Protein AF-K1SWC7-F1 (afdb_monomer_lite)

Structure (mmCIF, N/CA/C/O backbone):
data_AF-K1SWC7-F1
#
_entry.id   AF-K1SWC7-F1
#
loop_
_atom_site.group_PDB
_atom_site.id
_atom_site.type_symbol
_atom_site.label_atom_id
_atom_site.label_alt_id
_atom_site.label_comp_id
_atom_site.label_asym_id
_atom_site.label_entity_id
_atom_site.label_seq_id
_atom_site.pdbx_PDB_ins_code
_atom_site.Cartn_x
_atom_site.Cartn_y
_atom_site.Cartn_z
_atom_site.occupancy
_atom_site.B_iso_or_equiv
_atom_site.auth_seq_id
_atom_site.auth_comp_id
_atom_site.auth_asym_id
_atom_site.auth_atom_id
_atom_site.pdbx_PDB_model_num
ATOM 1 N N . ASN A 1 1 ? 59.395 39.595 28.572 1.00 37.97 1 ASN A N 1
ATOM 2 C CA . ASN A 1 1 ? 58.838 40.966 28.610 1.00 37.97 1 ASN A CA 1
ATOM 3 C C . ASN A 1 1 ? 57.711 41.054 27.597 1.00 37.97 1 ASN A C 1
ATOM 5 O O . ASN A 1 1 ? 58.016 40.994 26.422 1.00 37.97 1 ASN A O 1
ATOM 9 N N . GLY A 1 2 ? 56.424 41.088 27.927 1.00 32.31 2 GLY A N 1
ATOM 10 C CA . GLY A 1 2 ? 55.754 41.341 29.204 1.00 32.31 2 GLY A CA 1
ATOM 11 C C . GLY A 1 2 ? 54.669 42.411 29.003 1.00 32.31 2 GLY A C 1
ATOM 12 O O . GLY A 1 2 ? 54.998 43.477 28.500 1.00 32.31 2 GLY A O 1
ATOM 13 N N . SER A 1 3 ? 53.446 42.112 29.468 1.00 37.03 3 SER A N 1
ATOM 14 C CA . SER A 1 3 ? 52.296 43.017 29.707 1.00 37.03 3 SER A CA 1
ATOM 15 C C . SER A 1 3 ? 51.486 43.511 28.489 1.00 37.03 3 SER A C 1
ATOM 17 O O . SER A 1 3 ? 52.056 43.850 27.467 1.00 37.03 3 SER A O 1
ATOM 19 N N . GLN A 1 4 ? 50.148 43.623 28.520 1.00 38.84 4 GLN A N 1
ATOM 20 C CA . GLN A 1 4 ? 49.167 43.437 29.601 1.00 38.84 4 GLN A CA 1
ATOM 21 C C . GLN A 1 4 ? 47.725 43.374 29.049 1.00 38.84 4 GLN A C 1
ATOM 23 O O . GLN A 1 4 ? 47.398 44.011 28.053 1.00 38.84 4 GLN A O 1
ATOM 28 N N . ASN A 1 5 ? 46.878 42.649 29.785 1.00 36.50 5 ASN A N 1
ATOM 29 C CA . ASN A 1 5 ? 45.410 42.625 29.772 1.00 36.50 5 ASN A CA 1
ATOM 30 C C . ASN A 1 5 ? 44.734 44.008 29.786 1.00 36.50 5 ASN A C 1
ATOM 32 O O . ASN A 1 5 ? 45.114 44.851 30.597 1.00 36.50 5 ASN A O 1
ATOM 36 N N . GLN A 1 6 ? 43.578 44.113 29.115 1.00 39.03 6 GLN A N 1
ATOM 37 C CA . GLN A 1 6 ? 42.395 44.807 29.647 1.00 39.03 6 GLN A CA 1
ATOM 38 C C . GLN A 1 6 ? 41.107 44.037 29.300 1.00 39.03 6 GLN A C 1
ATOM 40 O O . GLN A 1 6 ? 40.844 43.720 28.145 1.00 39.03 6 GLN A O 1
ATOM 45 N N . LYS A 1 7 ? 40.304 43.766 30.334 1.00 40.50 7 LYS A N 1
ATOM 46 C CA . LYS A 1 7 ? 38.875 43.417 30.279 1.00 40.50 7 LYS A CA 1
ATOM 47 C C . LYS A 1 7 ? 38.086 44.678 30.666 1.00 40.50 7 LYS A C 1
ATOM 49 O O . LYS A 1 7 ? 38.579 45.442 31.497 1.00 40.50 7 LYS A O 1
ATOM 54 N N . PRO A 1 8 ? 36.856 44.863 30.162 1.00 42.22 8 PRO A N 1
ATOM 55 C CA . PRO A 1 8 ? 35.736 45.052 31.094 1.00 42.22 8 PRO A CA 1
ATOM 56 C C . PRO A 1 8 ? 34.582 44.057 30.877 1.00 42.22 8 PRO A C 1
ATOM 58 O O . PRO A 1 8 ? 34.558 43.263 29.945 1.00 42.22 8 PRO A O 1
ATOM 61 N N . GLN A 1 9 ? 33.685 44.043 31.855 1.00 35.44 9 GLN A N 1
ATOM 62 C CA . GLN A 1 9 ? 32.743 42.995 32.236 1.00 35.44 9 GLN A CA 1
ATOM 63 C C . GLN A 1 9 ? 31.283 43.447 32.023 1.00 35.44 9 GLN A C 1
ATOM 65 O O . GLN A 1 9 ? 31.027 44.646 32.045 1.00 35.44 9 GLN A O 1
ATOM 70 N N . SER A 1 10 ? 30.365 42.466 32.004 1.00 32.47 10 SER A N 1
ATOM 71 C CA . SER A 1 10 ? 28.960 42.513 32.481 1.00 32.47 10 SER A CA 1
ATOM 72 C C . SER A 1 10 ? 27.815 42.865 31.507 1.00 32.47 10 SER A C 1
ATOM 74 O O . SER A 1 10 ? 27.790 43.947 30.935 1.00 32.47 10 SER A O 1
ATOM 76 N N . GLY A 1 11 ? 26.791 41.989 31.513 1.00 29.02 11 GLY A N 1
ATOM 77 C CA . GLY A 1 11 ? 25.386 42.218 31.110 1.00 29.02 11 GLY A CA 1
ATOM 78 C C . GLY A 1 11 ? 25.085 41.827 29.658 1.00 29.02 11 GLY A C 1
ATOM 79 O O . GLY A 1 11 ? 25.801 42.257 28.770 1.00 29.02 11 GLY A O 1
ATOM 80 N N . THR A 1 12 ? 24.081 41.017 29.307 1.00 33.75 12 THR A N 1
ATOM 81 C CA . THR A 1 12 ? 22.760 40.834 29.929 1.00 33.75 12 THR A CA 1
ATOM 82 C C . THR A 1 12 ? 22.161 39.507 29.438 1.00 33.75 12 THR A C 1
ATOM 84 O O . THR A 1 12 ? 22.138 39.263 28.233 1.00 33.75 12 THR A O 1
ATOM 87 N N . ASP A 1 13 ? 21.663 38.672 30.355 1.00 36.97 13 ASP A N 1
ATOM 88 C CA . ASP A 1 13 ? 20.679 37.632 30.039 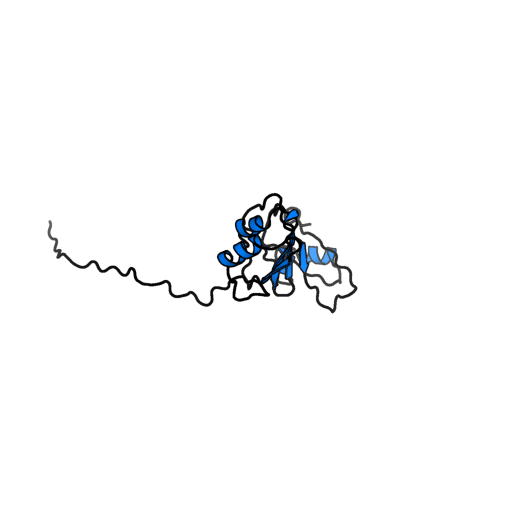1.00 36.97 13 ASP A CA 1
ATOM 89 C C . ASP A 1 13 ? 19.452 38.293 29.410 1.00 36.97 13 ASP A C 1
ATOM 91 O O . ASP A 1 13 ? 18.853 39.184 30.013 1.00 36.97 13 ASP A O 1
ATOM 95 N N . ASN A 1 14 ? 19.028 37.842 28.233 1.00 36.88 14 ASN A N 1
ATOM 96 C CA . ASN A 1 14 ? 17.630 37.998 27.862 1.00 36.88 14 ASN A CA 1
ATOM 97 C C . ASN A 1 14 ? 17.186 36.791 27.042 1.00 36.88 14 ASN A C 1
ATOM 99 O O . ASN A 1 14 ? 17.531 36.638 25.869 1.00 36.88 14 ASN A O 1
ATOM 103 N N . GLY A 1 15 ? 16.460 35.903 27.719 1.00 37.91 15 GLY A N 1
ATOM 104 C CA . GLY A 1 15 ? 15.852 34.731 27.124 1.00 37.91 15 GLY A CA 1
ATOM 105 C C . GLY A 1 15 ? 14.925 35.129 25.984 1.00 37.91 15 GLY A C 1
ATOM 106 O O . GLY A 1 15 ? 14.026 35.948 26.150 1.00 37.91 15 GLY A O 1
ATOM 107 N N . ASN A 1 16 ? 15.118 34.496 24.833 1.00 35.69 16 ASN A N 1
ATOM 108 C CA . ASN A 1 16 ? 14.119 34.480 23.778 1.00 35.69 16 ASN A CA 1
ATOM 109 C C . ASN A 1 16 ? 13.536 33.066 23.673 1.00 35.69 16 ASN A C 1
ATOM 111 O O . ASN A 1 16 ? 13.722 32.363 22.687 1.00 35.69 16 ASN A O 1
ATOM 115 N N . GLN A 1 17 ? 12.855 32.637 24.741 1.00 42.69 17 GLN A N 1
ATOM 116 C CA . GLN A 1 17 ? 12.056 31.405 24.789 1.00 42.69 17 GLN A CA 1
ATOM 117 C C . GLN A 1 17 ? 10.640 31.599 24.213 1.00 42.69 17 GLN A C 1
ATOM 119 O O . GLN A 1 17 ? 9.712 30.929 24.640 1.00 42.69 17 GLN A O 1
ATOM 124 N N . ASN A 1 18 ? 10.440 32.501 23.246 1.00 39.97 18 ASN A N 1
ATOM 125 C CA . ASN A 1 18 ? 9.112 32.756 22.670 1.00 39.97 18 ASN A CA 1
ATOM 126 C C . ASN A 1 18 ? 9.112 32.886 21.140 1.00 39.97 18 ASN A C 1
ATOM 128 O O . ASN A 1 18 ? 8.273 33.582 20.570 1.00 39.97 18 ASN A O 1
ATOM 132 N N . GLN A 1 19 ? 9.985 32.158 20.443 1.00 34.66 19 GLN A N 1
ATOM 133 C CA . GLN A 1 19 ? 9.659 31.779 19.071 1.00 34.66 19 GLN A CA 1
ATOM 134 C C . GLN A 1 19 ? 8.811 30.511 19.131 1.00 34.66 19 GLN A C 1
ATOM 136 O O . GLN A 1 19 ? 9.325 29.396 19.160 1.00 34.66 19 GLN A O 1
ATOM 141 N N . LYS A 1 20 ? 7.482 30.699 19.170 1.00 37.16 20 LYS A N 1
ATOM 142 C CA . LYS A 1 20 ? 6.548 29.679 18.680 1.00 37.16 20 LYS A CA 1
ATOM 143 C C . LYS A 1 20 ? 7.120 29.201 17.340 1.00 37.16 20 LYS A C 1
ATOM 145 O O . LYS A 1 20 ? 7.402 30.080 16.518 1.00 37.16 20 LYS A O 1
ATOM 150 N N . PRO A 1 21 ? 7.314 27.889 17.117 1.00 40.66 21 PRO A N 1
ATOM 151 C CA . PRO A 1 21 ? 7.730 27.401 15.813 1.00 40.66 21 PRO A CA 1
ATOM 152 C C . PRO A 1 21 ? 6.833 28.061 14.770 1.00 40.66 21 PRO A C 1
ATOM 154 O O . PRO A 1 21 ? 5.601 28.018 14.884 1.00 40.66 21 PRO A O 1
ATOM 157 N N . GLN A 1 22 ? 7.443 28.783 13.830 1.00 35.56 22 GLN A N 1
ATOM 158 C CA . GLN A 1 22 ? 6.718 29.227 12.651 1.00 35.56 22 GLN A CA 1
ATOM 159 C C . GLN A 1 22 ? 6.073 27.971 12.055 1.00 35.56 22 GLN A C 1
ATOM 161 O O . GLN A 1 22 ? 6.754 26.950 11.980 1.00 35.56 22 GLN A O 1
ATOM 166 N N . PRO A 1 23 ? 4.768 27.983 11.730 1.00 39.75 23 PRO A N 1
ATOM 167 C CA . PRO A 1 23 ? 4.165 26.829 11.091 1.00 39.75 23 PRO A CA 1
ATOM 168 C C . PRO A 1 23 ? 4.908 26.620 9.777 1.00 39.75 23 PRO A C 1
ATOM 170 O O . PRO A 1 23 ? 4.841 27.476 8.892 1.00 39.75 23 PRO A O 1
ATOM 173 N N . ASP A 1 24 ? 5.654 25.522 9.698 1.00 41.62 24 ASP A N 1
ATOM 174 C CA . ASP A 1 24 ? 6.266 25.085 8.456 1.00 41.62 24 ASP A CA 1
ATOM 175 C C . ASP A 1 24 ? 5.176 25.019 7.387 1.00 41.62 24 ASP A C 1
ATOM 177 O O . ASP A 1 24 ? 4.061 24.535 7.622 1.00 41.62 24 ASP A O 1
ATOM 181 N N . SER A 1 25 ? 5.501 25.590 6.231 1.00 43.38 25 SER A N 1
ATOM 182 C CA . SER A 1 25 ? 4.704 25.626 5.013 1.00 43.38 25 SER A CA 1
ATOM 183 C C . SER A 1 25 ? 3.938 24.314 4.816 1.00 43.38 25 SER A C 1
ATOM 185 O O . SER A 1 25 ? 4.549 23.286 4.556 1.00 43.38 25 SER A O 1
ATOM 187 N N . THR A 1 26 ? 2.610 24.360 4.983 1.00 52.72 26 THR A N 1
ATOM 188 C CA . THR A 1 26 ? 1.654 23.269 4.705 1.00 52.72 26 THR A CA 1
ATOM 189 C C . THR A 1 26 ? 2.189 21.874 5.043 1.00 52.72 26 THR A C 1
ATOM 191 O O . THR A 1 26 ? 2.528 21.113 4.142 1.00 52.72 26 THR A O 1
ATOM 194 N N . SER A 1 27 ? 2.277 21.536 6.335 1.00 59.28 27 SER A N 1
ATOM 195 C CA . SER A 1 27 ? 2.522 20.154 6.774 1.00 59.28 27 SER A CA 1
ATOM 196 C C . SER A 1 27 ? 1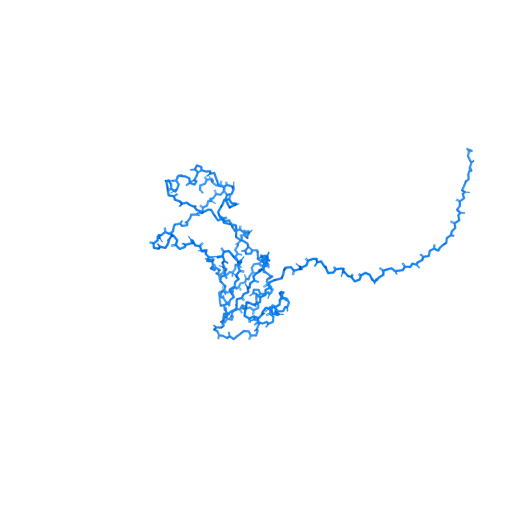.546 19.219 6.056 1.00 59.28 27 SER A C 1
ATOM 198 O O . SER A 1 27 ? 0.341 19.249 6.301 1.00 59.28 27 SER A O 1
ATOM 200 N N . ILE A 1 28 ? 2.080 18.446 5.115 1.00 81.19 28 ILE A N 1
ATOM 201 C CA . ILE A 1 28 ? 1.330 17.501 4.306 1.00 81.19 28 ILE A CA 1
ATOM 202 C C . ILE A 1 28 ? 1.021 16.307 5.205 1.00 81.19 28 ILE A C 1
ATOM 204 O O . ILE A 1 28 ? 1.912 15.528 5.535 1.00 81.19 28 ILE A O 1
ATOM 208 N N . LYS A 1 29 ? -0.226 16.209 5.664 1.00 93.50 29 LYS A N 1
ATOM 209 C CA . LYS A 1 29 ? -0.672 15.160 6.584 1.00 93.50 29 LYS A CA 1
ATOM 210 C C . LYS A 1 29 ? -1.598 14.174 5.881 1.00 93.50 29 LYS A C 1
ATOM 212 O O . LYS A 1 29 ? -2.386 14.604 5.031 1.00 93.50 29 LYS A O 1
ATOM 217 N N . PRO A 1 30 ? -1.545 12.884 6.255 1.00 96.81 30 PRO A N 1
ATOM 218 C CA . PRO A 1 30 ? -2.563 11.935 5.842 1.00 96.81 30 PRO A CA 1
ATOM 219 C C . PRO A 1 30 ? -3.904 12.313 6.478 1.00 96.81 30 PRO A C 1
ATOM 221 O O . PRO A 1 30 ? -3.930 12.949 7.534 1.00 96.81 30 PRO A O 1
ATOM 224 N N . TYR A 1 31 ? -5.014 11.914 5.866 1.00 96.50 31 TYR A N 1
ATOM 225 C CA . TYR A 1 31 ? -6.357 12.198 6.376 1.00 96.50 31 TYR A CA 1
ATOM 226 C C . TYR A 1 31 ? -7.364 11.121 5.973 1.00 96.50 31 TYR A C 1
ATOM 228 O O . TYR A 1 31 ? -7.175 10.417 4.982 1.00 96.50 31 TYR A O 1
ATOM 236 N N . ILE A 1 32 ? -8.460 10.989 6.719 1.00 96.31 32 ILE A N 1
ATOM 237 C CA . ILE A 1 32 ? -9.554 10.074 6.355 1.00 96.31 32 ILE A CA 1
ATOM 238 C C . ILE A 1 32 ? -10.352 10.691 5.202 1.00 96.31 32 ILE A C 1
ATOM 240 O O . ILE A 1 32 ? -10.850 11.807 5.327 1.00 96.31 32 ILE A O 1
ATOM 244 N N . LYS A 1 33 ? -10.505 9.980 4.078 1.00 89.69 33 LYS A N 1
ATOM 245 C CA . LYS A 1 33 ? -11.139 10.535 2.864 1.00 89.69 33 LYS A CA 1
ATOM 246 C C . LYS A 1 33 ? -12.561 11.050 3.072 1.00 89.69 33 LYS A C 1
ATOM 248 O O . LYS A 1 33 ? -12.925 12.066 2.490 1.00 89.69 33 LYS A O 1
ATOM 253 N N . ASP A 1 34 ? -13.335 10.362 3.900 1.00 83.06 34 ASP A N 1
ATOM 254 C CA . ASP A 1 34 ? -14.729 10.721 4.177 1.00 83.06 34 ASP A CA 1
ATOM 255 C C . ASP A 1 34 ? -14.864 11.756 5.310 1.00 83.06 34 ASP A C 1
ATOM 257 O O . ASP A 1 34 ? -15.970 12.184 5.634 1.00 83.06 34 ASP A O 1
ATOM 261 N N . ASP A 1 35 ? -13.745 12.170 5.914 1.00 83.69 35 ASP A N 1
ATOM 262 C CA . ASP A 1 35 ? -13.693 13.120 7.025 1.00 83.69 35 ASP A CA 1
ATOM 263 C C . ASP A 1 35 ? -12.348 13.865 7.021 1.00 83.69 35 ASP A C 1
ATOM 265 O O . ASP A 1 35 ? -11.462 13.632 7.847 1.00 83.69 35 ASP A O 1
ATOM 269 N N . SER A 1 36 ? -12.176 14.765 6.048 1.00 74.69 36 SER A N 1
ATOM 270 C CA . SER A 1 36 ? -10.912 15.482 5.830 1.00 74.69 36 SER A CA 1
ATOM 271 C C . SER A 1 36 ? -10.510 16.408 6.985 1.00 74.69 36 SER A C 1
ATOM 273 O O . SER A 1 36 ? -9.414 16.948 6.965 1.00 74.69 36 SER A O 1
ATOM 275 N N . GLY A 1 37 ? -11.366 16.609 7.997 1.00 79.94 37 GLY A N 1
ATOM 276 C CA . GLY A 1 37 ? -10.998 17.303 9.235 1.00 79.94 37 GLY A CA 1
ATOM 277 C C . GLY A 1 37 ? -10.133 16.456 10.177 1.00 79.94 37 GLY A C 1
ATOM 278 O O . GLY A 1 37 ? -9.582 16.982 11.146 1.00 79.94 37 GLY A O 1
ATOM 279 N N . LYS A 1 38 ? -10.008 15.151 9.909 1.00 87.88 38 LYS A N 1
ATOM 280 C CA . LYS A 1 38 ? -9.232 14.194 10.702 1.00 87.88 38 LYS A CA 1
ATOM 281 C C . LYS A 1 38 ? -7.881 13.923 10.054 1.00 87.88 38 LYS A C 1
ATOM 283 O O . LYS A 1 38 ? -7.685 12.906 9.389 1.00 87.88 38 LYS A O 1
ATOM 288 N N . GLU A 1 39 ? -6.963 14.863 10.254 1.00 94.25 39 GLU A N 1
ATOM 289 C CA . GLU A 1 39 ? -5.622 14.842 9.669 1.00 94.25 39 GLU A CA 1
ATOM 290 C C . GLU A 1 39 ? -4.539 14.435 10.680 1.00 94.25 39 GLU A C 1
ATOM 292 O O . GLU A 1 39 ? -4.539 14.862 11.837 1.00 94.25 39 GLU A O 1
ATOM 297 N N . GLY A 1 40 ? -3.544 13.691 10.203 1.00 96.19 40 GLY A N 1
ATOM 298 C CA . GLY A 1 40 ? -2.388 13.244 10.974 1.00 96.19 40 GLY A CA 1
ATOM 299 C C . GLY A 1 40 ? -2.639 11.957 11.758 1.00 96.19 40 GLY A C 1
ATOM 300 O O . GLY A 1 40 ? -3.754 11.662 12.190 1.00 96.19 40 GLY A O 1
ATOM 301 N N . TRP A 1 41 ? -1.572 11.185 11.964 1.00 97.12 41 TRP A N 1
ATOM 302 C CA . TRP A 1 41 ? -1.656 9.865 12.592 1.00 97.12 41 TRP A CA 1
ATOM 303 C C . TRP A 1 41 ? -2.228 9.891 14.013 1.00 97.12 41 TRP A C 1
ATOM 305 O O . TRP A 1 41 ? -3.029 9.020 14.342 1.00 97.12 41 TRP A O 1
ATOM 315 N N . ASP A 1 42 ? -1.930 10.932 14.799 1.00 96.06 42 ASP A N 1
ATOM 316 C CA . ASP A 1 42 ? -2.477 11.113 16.154 1.00 96.06 42 ASP A CA 1
ATOM 317 C C . ASP A 1 42 ? -4.012 11.212 16.180 1.00 96.06 42 ASP A C 1
ATOM 319 O O . ASP A 1 42 ? -4.643 10.848 17.171 1.00 96.06 42 ASP A O 1
ATOM 323 N N . VAL A 1 43 ? -4.627 11.697 15.095 1.00 96.00 43 VAL A N 1
ATOM 324 C CA . VAL A 1 43 ? -6.087 11.809 14.961 1.00 96.00 43 VAL A CA 1
ATOM 325 C C . VAL A 1 43 ? -6.674 10.578 14.273 1.00 96.00 43 VAL A C 1
ATOM 327 O O . VAL A 1 43 ? -7.747 10.118 14.654 1.00 96.00 43 VAL A O 1
ATOM 330 N N . ILE A 1 44 ? -5.976 10.020 13.281 1.00 97.25 44 ILE A N 1
ATOM 331 C CA . ILE A 1 44 ? -6.431 8.849 12.517 1.00 97.25 44 ILE A CA 1
ATOM 332 C C . ILE A 1 44 ? -6.430 7.583 13.381 1.00 97.25 44 ILE A C 1
ATOM 334 O O . ILE A 1 44 ? -7.382 6.807 13.319 1.00 97.25 44 ILE A O 1
ATOM 338 N N . LYS A 1 45 ? -5.395 7.368 14.201 1.00 98.00 45 LYS A N 1
ATOM 339 C CA . LYS A 1 45 ? -5.252 6.151 15.011 1.00 98.00 45 LYS A CA 1
ATOM 340 C C . LYS A 1 45 ? -6.458 5.899 15.928 1.00 98.00 45 LYS A C 1
ATOM 342 O O . LYS A 1 45 ? -7.026 4.817 15.815 1.00 98.00 45 LYS A O 1
ATOM 347 N N . PRO A 1 46 ? -6.936 6.857 16.749 1.00 97.44 46 PRO A N 1
ATOM 348 C CA . PRO A 1 46 ? -8.152 6.651 17.538 1.00 97.44 46 PRO A CA 1
ATOM 349 C C . PRO A 1 46 ? -9.374 6.246 16.699 1.00 97.44 46 PRO A C 1
ATOM 351 O O . PRO A 1 46 ? -10.185 5.440 17.135 1.00 97.44 46 PRO A O 1
ATOM 354 N N . GLN A 1 47 ? -9.500 6.744 15.465 1.00 96.00 47 GLN A N 1
ATOM 355 C CA . GLN A 1 47 ? -10.617 6.379 14.583 1.00 96.00 47 GLN A CA 1
ATOM 356 C C . GLN A 1 47 ? -10.519 4.944 14.072 1.00 96.00 47 GLN A C 1
ATOM 358 O O . GLN A 1 47 ? -11.533 4.264 13.943 1.00 96.00 47 GLN A O 1
ATOM 363 N N . LEU A 1 48 ? -9.302 4.479 13.793 1.00 97.12 48 LEU A N 1
ATOM 364 C CA . LEU A 1 48 ? -9.044 3.076 13.482 1.00 97.12 48 LEU A CA 1
ATOM 365 C C . LEU A 1 48 ? -9.311 2.185 14.699 1.00 97.12 48 LEU A C 1
ATOM 367 O O . LEU A 1 48 ? -9.825 1.076 14.557 1.00 97.12 48 LEU A O 1
ATOM 371 N N . GLU A 1 49 ? -9.008 2.674 15.903 1.00 97.31 49 GLU A N 1
ATOM 372 C CA . GLU A 1 49 ? -9.284 1.942 17.134 1.00 97.31 49 GLU A CA 1
ATOM 373 C C . GLU A 1 49 ? -10.787 1.761 17.382 1.00 97.31 49 GLU A C 1
ATOM 375 O O . GLU A 1 49 ? -11.199 0.675 17.804 1.00 97.31 49 GLU A O 1
ATOM 380 N N . GLU A 1 50 ? -11.571 2.800 17.084 1.00 95.94 50 GLU A N 1
ATOM 381 C CA . GLU A 1 50 ? -13.030 2.883 17.237 1.00 95.94 50 GLU A CA 1
ATOM 382 C C . GLU A 1 50 ? -13.827 2.294 16.057 1.00 95.94 50 GLU A C 1
ATOM 384 O O . GLU A 1 50 ? -15.054 2.173 16.146 1.00 95.94 50 GLU A O 1
ATOM 389 N N . ALA A 1 51 ? -13.158 1.918 14.962 1.00 96.56 51 ALA A N 1
ATOM 390 C CA . ALA A 1 51 ? -13.795 1.334 13.787 1.00 96.56 51 ALA A CA 1
ATOM 391 C C . ALA A 1 51 ? -14.557 0.047 14.143 1.00 96.56 51 ALA A C 1
ATOM 393 O O . ALA A 1 51 ? -14.099 -0.797 14.922 1.00 96.56 51 ALA A O 1
ATOM 394 N N . LYS A 1 52 ? -15.746 -0.116 13.564 1.00 97.00 52 LYS A N 1
ATOM 395 C CA . LYS A 1 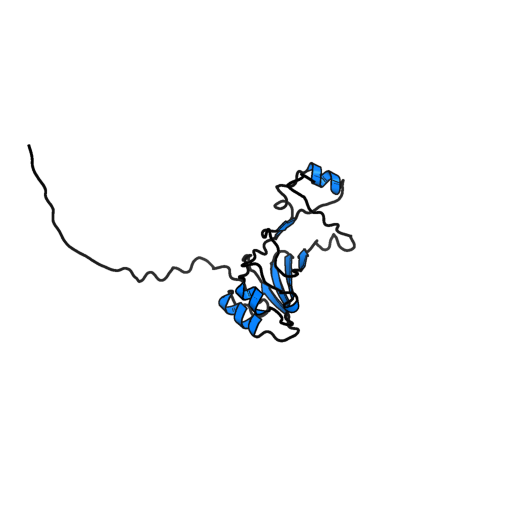52 ? -16.608 -1.269 13.823 1.00 97.00 52 LYS A CA 1
ATOM 396 C C . LYS A 1 52 ? -16.154 -2.466 12.995 1.00 97.00 52 LYS A C 1
ATOM 398 O O . LYS A 1 52 ? -15.474 -2.349 11.978 1.00 97.00 52 LYS A O 1
ATOM 403 N N . ALA A 1 53 ? -16.568 -3.650 13.435 1.00 97.81 53 ALA A N 1
ATOM 404 C CA . ALA A 1 53 ? -16.355 -4.869 12.671 1.00 97.81 53 ALA A CA 1
ATOM 405 C C . ALA A 1 53 ? -17.040 -4.777 11.293 1.00 97.81 53 ALA A C 1
ATOM 407 O O . ALA A 1 53 ? -18.221 -4.444 11.206 1.00 97.81 53 ALA A O 1
ATOM 408 N N . GLY A 1 54 ? -16.300 -5.104 10.237 1.00 97.62 54 GLY A N 1
ATOM 409 C CA . GLY A 1 54 ? -16.680 -4.961 8.835 1.00 97.62 54 GLY A CA 1
ATOM 410 C C . GLY A 1 54 ? -16.315 -3.610 8.211 1.00 97.62 54 GLY A C 1
ATOM 411 O O . GLY A 1 54 ? -16.417 -3.480 6.989 1.00 97.62 54 GLY A O 1
ATOM 412 N N . ASP A 1 55 ? -15.877 -2.619 8.996 1.00 97.69 55 ASP A N 1
ATOM 413 C CA . ASP A 1 55 ? -15.590 -1.284 8.469 1.00 97.69 55 ASP A CA 1
ATOM 414 C C . ASP A 1 55 ? -14.348 -1.280 7.569 1.00 97.69 55 ASP A C 1
ATOM 416 O O . ASP A 1 55 ? -13.373 -2.014 7.765 1.00 97.69 55 ASP A O 1
ATOM 420 N N . THR A 1 56 ? -14.381 -0.392 6.577 1.00 98.06 56 THR A N 1
ATOM 421 C CA . THR A 1 56 ? -13.218 -0.022 5.772 1.00 98.06 56 THR A CA 1
ATOM 422 C C . THR A 1 56 ? -12.916 1.447 6.005 1.00 98.06 56 THR A C 1
ATOM 424 O O . THR A 1 56 ? -13.747 2.302 5.712 1.00 98.06 56 THR A O 1
ATOM 427 N N . VAL A 1 57 ? -11.722 1.739 6.509 1.00 97.69 57 VAL A N 1
ATOM 428 C CA . VAL A 1 57 ? -11.231 3.103 6.704 1.00 97.69 57 VAL A CA 1
ATOM 429 C C . VAL A 1 57 ? -10.242 3.412 5.591 1.00 97.69 57 VAL A C 1
ATOM 431 O O . VAL A 1 57 ? -9.222 2.739 5.457 1.00 97.69 57 VAL A O 1
ATOM 434 N N . THR A 1 58 ? -10.549 4.428 4.784 1.00 98.19 58 THR A N 1
ATOM 435 C CA . THR A 1 58 ? -9.657 4.880 3.710 1.00 98.19 58 THR A CA 1
ATOM 436 C C . THR A 1 58 ? -8.926 6.144 4.132 1.00 98.19 58 THR A C 1
ATOM 438 O O . THR A 1 58 ? -9.546 7.185 4.361 1.00 98.19 58 THR A O 1
ATOM 441 N N . VAL A 1 59 ? -7.603 6.055 4.193 1.00 98.25 59 VAL A N 1
ATOM 442 C CA . VAL A 1 59 ? -6.700 7.163 4.488 1.00 98.25 59 VAL A CA 1
ATOM 443 C C . VAL A 1 59 ? -6.084 7.642 3.180 1.00 98.25 59 VAL A C 1
ATOM 445 O O . VAL A 1 59 ? -5.386 6.891 2.505 1.00 98.25 59 VAL A O 1
ATOM 448 N N . ALA A 1 60 ? -6.341 8.893 2.812 1.00 97.50 60 ALA A N 1
ATOM 449 C CA . ALA A 1 60 ? -5.547 9.578 1.807 1.00 97.50 60 ALA A CA 1
ATOM 450 C C . ALA A 1 60 ? -4.190 9.910 2.418 1.00 97.50 60 ALA A C 1
ATOM 452 O O . ALA A 1 60 ? -4.104 10.662 3.388 1.00 97.50 60 ALA A O 1
ATOM 453 N N . MET A 1 61 ? -3.130 9.355 1.846 1.00 97.00 61 MET A N 1
ATOM 454 C CA . MET A 1 61 ? -1.776 9.519 2.367 1.00 97.00 61 MET A CA 1
ATOM 455 C C . MET A 1 61 ? -1.204 10.903 2.065 1.00 97.00 61 MET A C 1
ATOM 457 O O . MET A 1 61 ? -0.306 11.376 2.757 1.00 97.00 61 MET A O 1
ATOM 461 N N . ASN A 1 62 ? -1.768 11.581 1.061 1.00 94.69 62 ASN A N 1
ATOM 462 C CA . ASN A 1 62 ? -1.479 12.971 0.720 1.00 94.69 62 ASN A CA 1
ATOM 463 C C . ASN A 1 62 ? 0.002 13.236 0.382 1.00 94.69 62 ASN A C 1
ATOM 465 O O . ASN A 1 62 ? 0.409 14.380 0.371 1.00 94.69 62 ASN A O 1
ATOM 469 N N . GLY A 1 63 ? 0.818 12.217 0.093 1.00 92.12 63 GLY A N 1
ATOM 470 C CA . GLY A 1 63 ? 2.270 12.351 -0.108 1.00 92.12 63 GLY A CA 1
ATOM 471 C C . GLY A 1 63 ? 3.116 11.979 1.116 1.00 92.12 63 GLY A C 1
ATOM 472 O O . GLY A 1 63 ? 4.336 11.926 1.015 1.00 92.12 63 GLY A O 1
ATOM 473 N N . THR A 1 64 ? 2.491 11.667 2.256 1.00 95.69 64 THR A N 1
ATOM 474 C CA . THR A 1 64 ? 3.126 10.820 3.278 1.00 95.69 64 THR A CA 1
ATOM 475 C C . THR A 1 64 ? 3.246 9.401 2.732 1.00 95.69 64 THR A C 1
ATOM 477 O O . THR A 1 64 ? 2.390 8.959 1.971 1.00 95.69 64 THR A O 1
ATOM 480 N N . THR A 1 65 ? 4.276 8.669 3.134 1.00 97.12 65 THR A N 1
ATOM 481 C CA . THR A 1 65 ? 4.479 7.283 2.687 1.00 97.12 65 THR A CA 1
ATOM 482 C C . THR A 1 65 ? 4.646 6.314 3.852 1.00 97.12 65 THR A C 1
ATOM 484 O O . THR A 1 65 ? 4.193 5.173 3.786 1.00 97.12 65 THR A O 1
ATOM 487 N N . VAL A 1 66 ? 5.196 6.800 4.965 1.00 97.88 66 VAL A N 1
ATOM 488 C CA . VAL A 1 66 ? 5.419 6.014 6.177 1.00 97.88 66 VAL A CA 1
ATOM 489 C C . VAL A 1 66 ? 4.162 5.952 7.042 1.00 97.88 66 VAL A C 1
ATOM 491 O O . VAL A 1 66 ? 3.599 6.981 7.434 1.00 97.88 66 VAL A O 1
ATOM 494 N N . VAL A 1 67 ? 3.757 4.730 7.386 1.00 98.25 67 VAL A N 1
ATOM 495 C CA . VAL A 1 67 ? 2.727 4.452 8.390 1.00 98.25 67 VAL A CA 1
ATOM 496 C C . VAL A 1 67 ? 3.409 3.947 9.666 1.00 98.25 67 VAL A C 1
ATOM 498 O O . VAL A 1 67 ? 4.110 2.932 9.611 1.00 98.25 67 VAL A O 1
ATOM 501 N N . PRO A 1 68 ? 3.205 4.616 10.813 1.00 98.31 68 PRO A N 1
ATOM 502 C CA . PRO A 1 68 ? 3.746 4.170 12.089 1.00 98.31 68 PRO A CA 1
ATOM 503 C C . PRO A 1 68 ? 3.241 2.782 12.500 1.00 98.31 68 PRO A C 1
ATOM 505 O O . PRO A 1 68 ? 2.069 2.446 12.286 1.00 98.31 68 PRO A O 1
ATOM 508 N N . LYS A 1 69 ? 4.093 1.996 13.166 1.00 97.56 69 LYS A N 1
ATOM 509 C CA . LYS A 1 69 ? 3.745 0.660 13.673 1.00 97.56 69 LYS A CA 1
ATOM 510 C C . LYS A 1 69 ? 2.484 0.683 14.523 1.00 97.56 69 LYS A C 1
ATOM 512 O O . LYS A 1 69 ? 1.633 -0.191 14.396 1.00 97.56 69 LYS A O 1
ATOM 517 N N . ASP A 1 70 ? 2.358 1.671 15.399 1.00 98.06 70 ASP A N 1
ATOM 518 C CA . ASP A 1 70 ? 1.254 1.752 16.350 1.00 98.06 70 ASP A CA 1
ATOM 519 C C . ASP A 1 70 ? -0.092 2.093 15.686 1.00 98.06 70 ASP A C 1
ATOM 521 O O . ASP A 1 70 ? -1.145 1.735 16.215 1.00 98.06 70 ASP A O 1
ATOM 525 N N . VAL A 1 71 ? -0.072 2.725 14.508 1.00 98.38 71 VAL A N 1
ATOM 526 C CA . VAL A 1 71 ? -1.243 2.895 13.638 1.00 98.38 71 VAL A CA 1
ATOM 527 C C . VAL A 1 71 ? -1.631 1.556 13.012 1.00 98.38 71 VAL A C 1
ATOM 529 O O . VAL A 1 71 ? -2.809 1.208 13.012 1.00 98.38 71 VAL A O 1
ATOM 532 N N . ILE A 1 72 ? -0.666 0.776 12.519 1.00 98.25 72 ILE A N 1
ATOM 533 C CA . ILE A 1 72 ? -0.925 -0.561 11.953 1.00 98.25 72 ILE A CA 1
ATOM 534 C C . ILE A 1 72 ? -1.481 -1.494 13.039 1.00 98.25 72 ILE A C 1
ATOM 536 O O . ILE A 1 72 ? -2.512 -2.143 12.850 1.00 98.25 72 ILE A O 1
ATOM 540 N N . ASP A 1 73 ? -0.849 -1.502 14.214 1.00 97.88 73 ASP A N 1
ATOM 541 C CA . ASP A 1 73 ? -1.249 -2.328 15.352 1.00 97.88 73 ASP A CA 1
ATOM 542 C C . ASP A 1 73 ? -2.636 -1.939 15.907 1.00 97.88 73 ASP A C 1
ATOM 544 O O . ASP A 1 73 ? -3.299 -2.769 16.531 1.00 97.88 73 ASP A O 1
ATOM 548 N N . SER A 1 74 ? -3.134 -0.726 15.635 1.00 97.94 74 SER A N 1
ATOM 549 C CA . SER A 1 74 ? -4.453 -0.265 16.099 1.00 97.94 74 SER A CA 1
ATOM 550 C C . SER A 1 74 ? -5.634 -1.090 15.564 1.00 97.94 74 SER A C 1
ATOM 552 O O . SER A 1 74 ? -6.681 -1.185 16.222 1.00 97.94 74 SER A O 1
ATOM 554 N N . ILE A 1 75 ? -5.461 -1.728 14.399 1.00 98.00 75 ILE A N 1
ATOM 555 C CA . ILE A 1 75 ? -6.453 -2.621 13.780 1.00 98.00 75 ILE A CA 1
ATOM 556 C C . ILE A 1 75 ? -6.092 -4.106 13.912 1.00 98.00 75 ILE A C 1
ATOM 558 O O . ILE A 1 75 ? -6.814 -4.962 13.399 1.00 98.00 75 ILE A O 1
ATOM 562 N N . LYS A 1 76 ? -5.003 -4.442 14.612 1.00 97.75 76 LYS A N 1
ATOM 563 C CA . LYS A 1 76 ? -4.528 -5.820 14.766 1.00 97.75 76 LYS A CA 1
ATOM 564 C C . LYS A 1 76 ? -5.596 -6.731 15.367 1.00 97.75 76 LYS A C 1
ATOM 566 O O . LYS A 1 76 ? -6.172 -6.444 16.415 1.00 97.75 76 LYS A O 1
ATOM 571 N N . GLY A 1 77 ? -5.859 -7.848 14.691 1.00 96.94 77 GLY A N 1
ATOM 572 C CA . GLY A 1 77 ? -6.874 -8.829 15.073 1.00 96.94 77 GLY A CA 1
ATOM 573 C C . GLY A 1 77 ? -8.323 -8.354 14.906 1.00 96.94 77 GLY A C 1
ATOM 574 O O . GLY A 1 77 ? -9.243 -9.134 15.159 1.00 96.94 77 GLY A O 1
ATOM 575 N N . LYS A 1 78 ? -8.557 -7.105 14.480 1.00 97.75 78 LYS A N 1
ATOM 576 C CA . LYS A 1 78 ? -9.901 -6.559 14.272 1.00 97.75 78 LYS A CA 1
ATOM 577 C C . LYS A 1 78 ? -10.421 -6.911 12.889 1.00 97.75 78 LYS A C 1
ATOM 579 O O . LYS A 1 78 ? -9.675 -7.032 11.920 1.00 97.75 78 LYS A O 1
ATOM 584 N N . ASP A 1 79 ? -11.739 -7.024 12.788 1.00 98.25 79 ASP A N 1
ATOM 585 C CA . ASP A 1 79 ? -12.433 -7.112 11.506 1.00 98.25 79 ASP A CA 1
ATOM 586 C C . ASP A 1 79 ? -12.546 -5.724 10.865 1.00 98.25 79 ASP A C 1
ATOM 588 O O . ASP A 1 79 ? -13.632 -5.187 10.714 1.00 98.25 79 ASP A O 1
ATOM 592 N N . THR A 1 80 ? -11.417 -5.099 10.562 1.00 98.25 80 THR A N 1
ATOM 593 C CA . THR A 1 80 ? -11.366 -3.755 9.982 1.00 98.25 80 THR A CA 1
ATOM 594 C C . THR A 1 80 ? -10.368 -3.770 8.841 1.00 98.25 80 THR A C 1
ATOM 596 O O . THR A 1 80 ? -9.309 -4.391 8.931 1.00 98.25 80 THR A O 1
ATOM 599 N N . THR A 1 81 ? -10.711 -3.101 7.748 1.00 98.62 81 THR A N 1
ATOM 600 C CA . THR A 1 81 ? -9.808 -2.905 6.615 1.00 98.62 81 THR A CA 1
ATOM 601 C C . THR A 1 81 ? -9.260 -1.484 6.645 1.00 98.62 81 THR A C 1
ATOM 603 O O . THR A 1 81 ? -10.035 -0.531 6.654 1.00 98.62 81 THR A O 1
ATOM 606 N N . LEU A 1 82 ? -7.939 -1.340 6.582 1.00 98.50 82 LEU A N 1
ATOM 607 C CA . LEU A 1 82 ? -7.277 -0.072 6.287 1.00 98.50 82 LEU A CA 1
ATOM 608 C C . LEU A 1 82 ? -6.923 -0.026 4.799 1.00 98.50 82 LEU A C 1
ATOM 610 O O . LEU A 1 82 ? -6.279 -0.940 4.279 1.00 98.50 82 LEU A O 1
ATOM 614 N N . VAL A 1 83 ? -7.344 1.036 4.118 1.00 98.69 83 VAL A N 1
ATOM 615 C CA . VAL A 1 83 ? -6.921 1.351 2.751 1.00 98.69 83 VAL A CA 1
ATOM 616 C C . VAL A 1 83 ? -6.061 2.605 2.788 1.00 98.69 83 VAL A C 1
ATOM 618 O O . VAL A 1 83 ? -6.526 3.660 3.213 1.00 98.69 83 VAL A O 1
ATOM 621 N N . LEU A 1 84 ? -4.822 2.496 2.323 1.00 98.62 84 LEU A N 1
ATOM 622 C CA . LEU A 1 84 ? -3.915 3.620 2.122 1.00 98.62 84 LEU A CA 1
ATOM 623 C C . LEU A 1 84 ? -4.029 4.042 0.659 1.00 98.62 84 LEU A C 1
ATOM 625 O O . LEU A 1 84 ? -3.579 3.318 -0.228 1.00 98.62 84 LEU A O 1
ATOM 629 N N . ASP A 1 85 ? -4.663 5.178 0.392 1.00 97.81 85 ASP A N 1
ATOM 630 C CA . ASP A 1 85 ? -4.634 5.786 -0.935 1.00 97.81 85 ASP A CA 1
ATOM 631 C C . ASP A 1 85 ? -3.358 6.610 -1.087 1.00 97.81 85 ASP A C 1
ATOM 633 O O . ASP A 1 85 ? -3.229 7.689 -0.500 1.00 97.81 85 ASP A O 1
ATOM 637 N N . MET A 1 86 ? -2.436 6.094 -1.896 1.00 96.88 86 MET A N 1
ATOM 638 C CA . MET A 1 86 ? -1.154 6.732 -2.189 1.00 96.88 86 MET A CA 1
ATOM 639 C C . MET A 1 86 ? -1.294 7.826 -3.262 1.00 96.88 86 MET A C 1
ATOM 641 O O . MET A 1 86 ? -0.344 8.558 -3.531 1.00 96.88 86 MET A O 1
ATOM 645 N N . GLY A 1 87 ? -2.475 7.959 -3.878 1.00 94.00 87 GLY A N 1
ATOM 646 C CA . GLY A 1 87 ? -2.693 8.799 -5.048 1.00 94.00 87 GLY A CA 1
ATOM 647 C C . GLY A 1 87 ? -2.253 8.114 -6.343 1.00 94.00 87 GLY A C 1
ATOM 648 O O . GLY A 1 87 ? -1.759 6.990 -6.351 1.00 94.00 87 GLY A O 1
ATOM 649 N N . ASN A 1 88 ? -2.478 8.780 -7.479 1.00 89.94 88 ASN A N 1
ATOM 650 C CA . ASN A 1 88 ? -2.061 8.310 -8.812 1.00 89.94 88 ASN A CA 1
ATOM 651 C C . ASN A 1 88 ? -2.526 6.882 -9.176 1.00 89.94 88 ASN A C 1
ATOM 653 O O . ASN A 1 88 ? -1.900 6.201 -9.982 1.00 89.94 88 ASN A O 1
ATOM 657 N N . GLY A 1 89 ? -3.645 6.427 -8.601 1.00 92.94 89 GLY A N 1
ATOM 658 C CA . GLY A 1 89 ? -4.182 5.087 -8.843 1.00 92.94 89 GLY A CA 1
ATOM 659 C C . GLY A 1 89 ? -3.435 3.958 -8.123 1.00 92.94 89 GLY A C 1
ATOM 660 O O . GLY A 1 89 ? -3.619 2.799 -8.494 1.00 92.94 89 GLY A O 1
ATOM 661 N N . LEU A 1 90 ? -2.619 4.289 -7.119 1.00 97.00 90 LEU A N 1
ATOM 662 C CA . LEU A 1 90 ? -1.934 3.352 -6.237 1.00 97.00 90 LEU A CA 1
ATOM 663 C C . LEU A 1 90 ? -2.640 3.295 -4.881 1.00 97.00 90 LEU A C 1
ATOM 665 O O . LEU A 1 90 ? -2.936 4.325 -4.273 1.00 97.00 90 LEU A O 1
ATOM 669 N N . SER A 1 91 ? -2.880 2.088 -4.376 1.00 98.31 91 SER A N 1
ATOM 670 C CA . SER A 1 91 ? -3.388 1.923 -3.014 1.00 98.31 91 SER A CA 1
ATOM 671 C C . SER A 1 91 ? -2.952 0.616 -2.382 1.00 98.31 91 SER A C 1
ATOM 673 O O . SER A 1 91 ? -2.912 -0.410 -3.062 1.00 98.31 91 SER A O 1
ATOM 675 N N . TRP A 1 92 ? -2.756 0.631 -1.070 1.00 98.62 92 TRP A N 1
ATOM 676 C CA . TRP A 1 92 ? -2.553 -0.572 -0.272 1.00 98.62 92 TRP A CA 1
ATOM 677 C C . TRP A 1 92 ? -3.801 -0.908 0.527 1.00 98.62 92 TRP A C 1
ATOM 679 O O . TRP A 1 92 ? -4.428 -0.026 1.106 1.00 98.62 92 TRP A O 1
ATOM 689 N N . LYS A 1 93 ? -4.145 -2.192 0.593 1.00 98.62 93 LYS A N 1
ATOM 690 C CA . LYS A 1 93 ? -5.203 -2.715 1.458 1.00 98.62 93 LYS A CA 1
ATOM 691 C C . LYS A 1 93 ? -4.601 -3.658 2.491 1.00 98.62 93 LYS A C 1
ATOM 693 O O . LYS A 1 93 ? -3.909 -4.609 2.128 1.00 98.62 93 LYS A O 1
ATOM 698 N N . ILE A 1 94 ? -4.914 -3.405 3.755 1.00 98.56 94 ILE A N 1
ATOM 699 C CA . ILE A 1 94 ? -4.445 -4.167 4.911 1.00 98.56 94 ILE A CA 1
ATOM 700 C C . ILE A 1 94 ? -5.673 -4.616 5.694 1.00 98.56 94 ILE A C 1
ATOM 702 O O . ILE A 1 94 ? -6.528 -3.797 6.041 1.00 98.56 94 ILE A O 1
ATOM 706 N N . TYR A 1 95 ? -5.777 -5.915 5.959 1.00 98.25 95 TYR A N 1
ATOM 707 C CA . TYR A 1 95 ? -6.869 -6.462 6.753 1.00 98.25 95 TYR A CA 1
ATOM 708 C C . TYR A 1 95 ? -6.401 -6.749 8.176 1.00 98.25 95 TYR A C 1
ATOM 710 O O . TYR A 1 95 ? -5.441 -7.486 8.382 1.00 98.25 95 TYR A O 1
ATOM 718 N N . GLY A 1 96 ? -7.098 -6.186 9.164 1.00 98.00 96 GLY A N 1
ATOM 719 C CA . GLY A 1 96 ? -6.702 -6.250 10.569 1.00 98.00 96 GLY A CA 1
ATOM 720 C C . GLY A 1 96 ? -6.522 -7.672 11.103 1.00 98.00 96 GLY A C 1
ATOM 721 O O . GLY A 1 96 ? -5.607 -7.919 11.890 1.00 98.00 96 GLY A O 1
ATOM 722 N N . LYS A 1 97 ? -7.328 -8.637 10.633 1.00 97.44 97 LYS A N 1
ATOM 723 C CA . LYS A 1 97 ? -7.210 -10.050 11.039 1.00 97.44 97 LYS A CA 1
ATOM 724 C C . LYS A 1 97 ? -5.941 -10.735 10.529 1.00 97.44 97 LYS A C 1
ATOM 726 O O . LYS A 1 97 ? -5.532 -11.722 11.133 1.00 97.44 97 LYS A O 1
ATOM 731 N N . A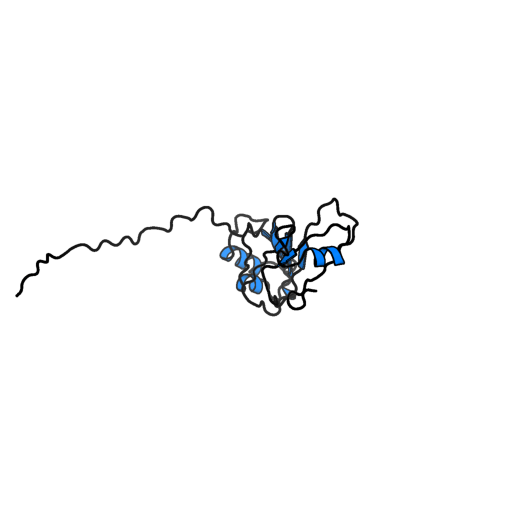SP A 1 98 ? -5.320 -10.214 9.475 1.00 96.81 98 ASP A N 1
ATOM 732 C CA . ASP A 1 98 ? -4.097 -10.786 8.899 1.00 96.81 98 ASP A CA 1
ATOM 733 C C . ASP A 1 98 ? -2.834 -10.259 9.600 1.00 96.81 98 ASP A C 1
ATOM 735 O O . ASP A 1 98 ? -1.725 -10.718 9.318 1.00 96.81 98 ASP A O 1
ATOM 739 N N . ILE A 1 99 ? -2.985 -9.299 10.522 1.00 96.50 99 ILE A N 1
ATOM 740 C CA . ILE A 1 99 ? -1.869 -8.704 11.255 1.00 96.50 99 ILE A CA 1
ATOM 741 C C . ILE A 1 99 ? -1.424 -9.631 12.383 1.00 96.50 99 ILE A C 1
ATOM 743 O O . ILE A 1 99 ? -2.097 -9.757 13.408 1.00 96.50 99 ILE A O 1
ATOM 747 N N . THR A 1 100 ? -0.253 -10.250 12.212 1.00 88.81 100 THR A N 1
ATOM 748 C CA . THR A 1 100 ? 0.356 -11.113 13.236 1.00 88.81 100 THR A CA 1
ATOM 749 C C . THR A 1 100 ? 1.306 -10.332 14.133 1.00 88.81 100 THR A C 1
ATOM 751 O O . THR A 1 100 ? 1.104 -10.295 15.348 1.00 88.81 100 THR A O 1
ATOM 754 N N . ASP A 1 101 ? 2.278 -9.638 13.548 1.00 89.56 101 ASP A N 1
ATOM 755 C CA . ASP A 1 101 ? 3.138 -8.664 14.213 1.00 89.56 101 ASP A CA 1
ATOM 756 C C . ASP A 1 101 ? 3.769 -7.741 13.168 1.00 89.56 101 ASP A C 1
ATOM 758 O O . ASP A 1 101 ? 4.573 -8.193 12.362 1.00 89.56 101 ASP A O 1
ATOM 762 N N . ALA A 1 102 ? 3.386 -6.462 13.141 1.00 87.31 102 ALA A N 1
ATOM 763 C CA . ALA A 1 102 ? 3.980 -5.522 12.194 1.00 87.31 102 ALA A CA 1
ATOM 764 C C . ALA A 1 102 ? 5.475 -5.334 12.499 1.00 87.31 102 ALA A C 1
ATOM 766 O O . ALA A 1 102 ? 5.836 -5.075 13.650 1.00 87.31 102 ALA A O 1
ATOM 767 N N . ALA A 1 103 ? 6.330 -5.411 11.480 1.00 87.19 103 ALA A N 1
ATOM 768 C CA . ALA A 1 103 ? 7.786 -5.377 11.651 1.00 87.19 103 ALA A CA 1
ATOM 769 C C . ALA A 1 103 ? 8.342 -4.039 12.186 1.00 87.19 103 ALA A C 1
ATOM 771 O O . ALA A 1 103 ? 9.465 -3.987 12.685 1.00 87.19 103 ALA A O 1
ATOM 772 N N . GLY A 1 104 ? 7.566 -2.956 12.105 1.00 95.12 104 GLY A N 1
ATOM 773 C CA . GLY A 1 104 ? 7.985 -1.610 12.481 1.00 95.12 104 GLY A CA 1
ATOM 774 C C . GLY A 1 104 ? 7.103 -0.558 11.823 1.00 95.12 104 GLY A C 1
ATOM 775 O O . GLY A 1 104 ? 5.985 -0.856 11.401 1.00 95.12 104 GLY A O 1
ATOM 776 N N . ASP A 1 105 ? 7.620 0.665 11.750 1.00 97.31 105 ASP A N 1
ATOM 777 C CA . ASP A 1 105 ? 7.095 1.673 10.834 1.00 97.31 105 ASP A CA 1
ATOM 778 C C . ASP A 1 105 ? 7.384 1.204 9.403 1.00 97.31 105 ASP A C 1
ATOM 780 O O . ASP A 1 105 ? 8.472 0.692 9.121 1.00 97.31 105 ASP A O 1
ATOM 784 N N . ILE A 1 106 ? 6.410 1.342 8.509 1.00 97.88 106 ILE A N 1
ATOM 785 C CA . ILE A 1 106 ? 6.493 0.787 7.155 1.00 97.88 106 ILE A CA 1
ATOM 786 C C . ILE A 1 106 ? 6.340 1.912 6.142 1.00 97.88 106 ILE A C 1
ATOM 788 O O . ILE A 1 106 ? 5.367 2.666 6.189 1.00 97.88 106 ILE A O 1
ATOM 792 N N . ASP A 1 107 ? 7.292 1.998 5.215 1.00 97.88 107 ASP A N 1
ATOM 793 C CA . ASP A 1 107 ? 7.235 2.905 4.073 1.00 97.88 107 ASP A CA 1
ATOM 794 C C . ASP A 1 107 ? 6.464 2.257 2.915 1.00 97.88 107 ASP A C 1
ATOM 796 O O . ASP A 1 107 ? 6.956 1.361 2.233 1.00 97.88 107 ASP A O 1
ATOM 800 N N . PHE A 1 108 ? 5.226 2.693 2.704 1.00 97.81 108 PHE A N 1
ATOM 801 C CA . PHE A 1 108 ? 4.353 2.160 1.660 1.00 97.81 108 PHE A CA 1
ATOM 802 C C . PHE A 1 108 ? 4.564 2.821 0.292 1.00 97.81 108 PHE A C 1
ATOM 804 O O . PHE A 1 108 ? 3.739 2.610 -0.605 1.00 97.81 108 PHE A O 1
ATOM 811 N N . ASP A 1 109 ? 5.622 3.622 0.111 1.00 96.94 109 ASP A N 1
ATOM 812 C CA . ASP A 1 109 ? 5.894 4.237 -1.184 1.00 96.94 109 ASP A CA 1
ATOM 813 C C . ASP A 1 109 ? 6.115 3.191 -2.283 1.00 96.94 109 ASP A C 1
ATOM 815 O O . ASP A 1 109 ? 6.738 2.137 -2.094 1.00 96.94 109 ASP A O 1
ATOM 819 N N . VAL A 1 110 ? 5.585 3.513 -3.459 1.00 96.00 110 VAL A N 1
ATOM 820 C CA . VAL A 1 110 ? 5.713 2.703 -4.665 1.00 96.00 110 VAL A CA 1
ATOM 821 C C . VAL A 1 110 ? 6.049 3.631 -5.814 1.00 96.00 110 VAL A C 1
ATOM 823 O O . VAL A 1 110 ? 5.229 4.439 -6.249 1.00 96.00 110 VAL A O 1
ATOM 826 N N . THR A 1 111 ? 7.244 3.462 -6.365 1.00 94.12 111 THR A N 1
ATOM 827 C CA . THR A 1 111 ? 7.613 4.115 -7.619 1.00 94.12 111 THR A CA 1
ATOM 828 C C . THR A 1 111 ? 7.181 3.227 -8.782 1.00 94.12 111 THR A C 1
ATOM 830 O O . THR A 1 111 ? 7.434 2.021 -8.773 1.00 94.12 111 THR A O 1
ATOM 833 N N . VAL A 1 112 ? 6.556 3.812 -9.806 1.00 92.69 112 VAL A N 1
ATOM 834 C CA . VAL A 1 112 ? 6.137 3.109 -11.030 1.00 92.69 112 VAL A CA 1
ATOM 835 C C . VAL A 1 112 ? 6.639 3.813 -12.291 1.00 92.69 112 VAL A C 1
ATOM 837 O O . VAL A 1 112 ? 6.886 5.018 -12.298 1.00 92.69 112 VAL A O 1
ATOM 840 N N . GLY A 1 113 ? 6.754 3.068 -13.390 1.00 89.25 113 GLY A N 1
ATOM 841 C CA . GLY A 1 113 ? 7.092 3.618 -14.703 1.00 89.25 113 GLY A CA 1
ATOM 842 C C . GLY A 1 113 ? 8.582 3.920 -14.870 1.0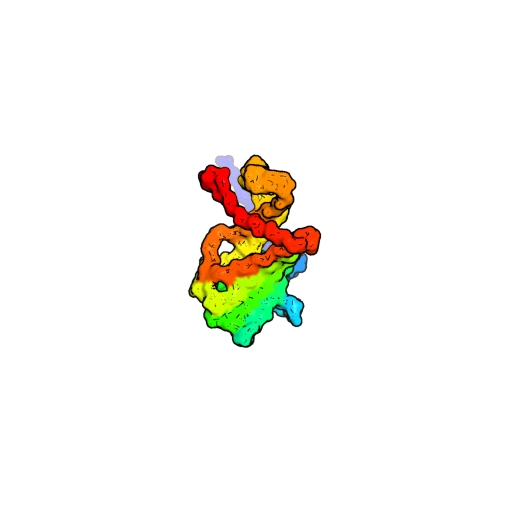0 89.25 113 GLY A C 1
ATOM 843 O O . GLY A 1 113 ? 9.425 3.157 -14.413 1.00 89.25 113 GLY A O 1
ATOM 844 N N . ALA A 1 114 ? 8.911 5.011 -15.568 1.00 85.69 114 ALA A N 1
ATOM 845 C CA . ALA A 1 114 ? 10.286 5.329 -15.974 1.00 85.69 114 ALA A CA 1
ATOM 846 C C . ALA A 1 114 ? 11.233 5.625 -14.799 1.00 85.69 114 ALA A C 1
ATOM 848 O O . ALA A 1 114 ? 12.447 5.468 -14.929 1.00 85.69 114 ALA A O 1
ATOM 849 N N . ASP A 1 115 ? 10.687 6.052 -13.659 1.00 88.25 115 ASP A N 1
ATOM 850 C CA . ASP A 1 115 ? 11.475 6.303 -12.456 1.00 88.25 115 ASP A CA 1
ATOM 851 C C . ASP A 1 115 ? 11.722 5.045 -11.615 1.00 88.25 115 ASP A C 1
ATOM 853 O O . ASP A 1 115 ? 12.610 5.058 -10.760 1.00 88.25 115 ASP A O 1
ATOM 857 N N . ALA A 1 116 ? 10.996 3.959 -11.891 1.00 90.50 116 ALA A N 1
ATOM 858 C CA . ALA A 1 116 ? 11.135 2.675 -11.219 1.00 90.50 116 ALA A CA 1
ATOM 859 C C . ALA A 1 116 ? 12.142 1.758 -11.926 1.00 90.50 116 ALA A C 1
ATOM 861 O O . ALA A 1 116 ? 12.339 1.821 -13.143 1.00 90.50 116 ALA A O 1
ATOM 862 N N . GLY A 1 117 ? 12.750 0.847 -11.163 1.00 83.62 117 GLY A N 1
ATOM 863 C CA . GLY A 1 117 ? 13.618 -0.195 -11.715 1.00 83.62 117 GLY A CA 1
ATOM 864 C C . GLY A 1 117 ? 14.879 0.342 -12.392 1.00 83.62 117 GLY A C 1
ATOM 865 O O . GLY A 1 117 ? 15.370 -0.278 -13.328 1.00 83.62 117 GLY A O 1
ATOM 866 N N . LYS A 1 118 ? 15.419 1.483 -11.935 1.00 85.56 118 LYS A N 1
ATOM 867 C CA . LYS A 1 118 ? 16.680 2.057 -12.453 1.00 85.56 118 LYS A CA 1
ATOM 868 C C . LYS A 1 118 ? 17.873 1.100 -12.318 1.00 85.56 118 LYS A C 1
ATOM 870 O O . LYS A 1 118 ? 18.865 1.274 -13.019 1.00 85.56 118 LYS A O 1
ATOM 875 N N . SER A 1 119 ? 17.775 0.108 -11.434 1.00 84.44 119 SER A N 1
ATOM 876 C CA . SER A 1 119 ? 18.753 -0.966 -11.259 1.00 84.44 119 SER A CA 1
ATOM 877 C C . SER A 1 119 ? 18.579 -2.137 -12.230 1.00 84.44 119 SER A C 1
ATOM 879 O O . SER A 1 119 ? 19.507 -2.931 -12.370 1.00 84.44 119 SER A O 1
ATOM 881 N N . ILE A 1 120 ? 17.438 -2.247 -12.920 1.00 89.94 120 ILE A N 1
ATOM 882 C CA . ILE A 1 120 ? 17.151 -3.338 -13.855 1.00 89.94 120 ILE A CA 1
ATOM 883 C C . ILE A 1 120 ? 17.755 -2.981 -15.222 1.00 89.94 120 ILE A C 1
ATOM 885 O O . ILE A 1 120 ? 17.332 -1.997 -15.840 1.00 89.94 120 ILE A O 1
ATOM 889 N N . PRO A 1 121 ? 18.729 -3.751 -15.741 1.00 91.19 121 PRO A N 1
ATOM 890 C CA . PRO A 1 121 ? 19.299 -3.487 -17.054 1.00 91.19 121 PRO A CA 1
ATOM 891 C C . PRO A 1 121 ? 18.238 -3.583 -18.156 1.00 91.19 121 PRO A C 1
ATOM 893 O O . PRO A 1 121 ? 17.410 -4.494 -18.166 1.00 91.19 121 PRO A O 1
ATOM 896 N N . VAL A 1 122 ? 18.300 -2.677 -19.136 1.00 90.12 122 VAL A N 1
ATOM 897 C CA . VAL A 1 122 ? 17.327 -2.634 -20.243 1.00 90.12 122 VAL A CA 1
ATOM 898 C C . VAL A 1 122 ? 17.272 -3.949 -21.027 1.00 90.12 122 VAL A C 1
ATOM 900 O O . VAL A 1 122 ? 16.197 -4.375 -21.443 1.00 90.12 122 VAL A O 1
ATOM 903 N N . ASP A 1 123 ? 18.409 -4.632 -21.168 1.00 91.50 123 ASP A N 1
ATOM 904 C CA . ASP A 1 123 ? 18.485 -5.915 -21.866 1.00 91.50 123 ASP A CA 1
ATOM 905 C C . ASP A 1 123 ? 17.732 -7.023 -21.112 1.00 91.50 123 ASP A C 1
ATOM 907 O O . ASP A 1 123 ? 17.099 -7.865 -21.744 1.00 91.50 123 ASP A O 1
ATOM 911 N N . VAL A 1 124 ? 17.717 -6.993 -19.773 1.00 91.88 124 VAL A N 1
ATOM 912 C CA . VAL A 1 124 ? 16.943 -7.938 -18.945 1.00 91.88 124 VAL A CA 1
ATOM 913 C C . VAL A 1 124 ? 15.446 -7.711 -19.144 1.00 91.88 124 VAL A C 1
ATOM 915 O O . VAL A 1 124 ? 14.707 -8.662 -19.393 1.00 91.88 124 VAL A O 1
ATOM 918 N N . ILE A 1 125 ? 15.003 -6.448 -19.131 1.00 90.12 125 ILE A N 1
ATOM 919 C CA . ILE A 1 125 ? 13.603 -6.088 -19.403 1.00 90.12 125 ILE A CA 1
ATOM 920 C C . ILE A 1 125 ? 13.200 -6.590 -20.794 1.00 90.12 125 ILE A C 1
ATOM 922 O O . ILE A 1 125 ? 12.220 -7.324 -20.927 1.00 90.12 125 ILE A O 1
ATOM 926 N N . ASN A 1 126 ? 13.992 -6.262 -21.818 1.00 91.31 126 ASN A N 1
ATOM 927 C CA . ASN A 1 126 ? 13.714 -6.630 -23.205 1.00 91.31 126 ASN A CA 1
ATOM 928 C C . ASN A 1 126 ? 13.674 -8.151 -23.421 1.00 91.31 126 ASN A C 1
ATOM 930 O O . ASN A 1 126 ? 12.867 -8.627 -24.221 1.00 91.31 126 ASN A O 1
ATOM 934 N N . ASN A 1 127 ? 14.492 -8.920 -22.695 1.00 91.19 127 ASN A N 1
ATOM 935 C CA . ASN A 1 127 ? 14.489 -10.383 -22.769 1.00 91.19 127 ASN A CA 1
ATOM 936 C C . ASN A 1 127 ? 13.170 -10.999 -22.276 1.00 91.19 127 ASN A C 1
ATOM 938 O O . ASN A 1 127 ? 12.757 -12.042 -22.784 1.00 91.19 127 ASN A O 1
ATOM 942 N N . VAL A 1 128 ? 12.493 -10.359 -21.318 1.00 90.38 128 VAL A N 1
ATOM 943 C CA . VAL A 1 128 ? 11.207 -10.826 -20.778 1.00 90.38 128 VAL A CA 1
ATOM 944 C C . VAL A 1 128 ? 10.031 -10.289 -21.594 1.00 90.38 128 VAL A C 1
ATOM 946 O O . VAL A 1 128 ? 9.075 -11.012 -21.886 1.00 90.38 128 VAL A O 1
ATOM 949 N N . THR A 1 129 ? 10.075 -9.013 -21.972 1.00 89.62 129 THR A N 1
ATOM 950 C CA . THR A 1 129 ? 8.928 -8.323 -22.577 1.00 89.62 129 THR A CA 1
ATOM 951 C C . THR A 1 129 ? 8.856 -8.538 -24.086 1.00 89.62 129 THR A C 1
ATOM 953 O O . THR A 1 129 ? 7.759 -8.568 -24.661 1.00 89.62 129 THR A O 1
ATOM 956 N N . GLY A 1 130 ? 10.010 -8.701 -24.741 1.00 87.62 130 GLY A N 1
ATOM 957 C CA . GLY A 1 130 ? 10.135 -8.583 -26.189 1.00 87.62 130 GLY A CA 1
ATOM 958 C C . GLY A 1 130 ? 9.590 -7.232 -26.656 1.00 87.62 130 GLY A C 1
ATOM 959 O O . GLY A 1 130 ? 9.878 -6.197 -26.064 1.00 87.62 130 GLY A O 1
ATOM 960 N N . GLU A 1 131 ? 8.729 -7.250 -27.672 1.00 86.38 131 GLU A N 1
ATOM 961 C CA . GLU A 1 131 ? 8.077 -6.048 -28.220 1.00 86.38 131 GLU A CA 1
ATOM 962 C C . GLU A 1 131 ? 6.855 -5.564 -27.410 1.00 86.38 131 GLU A C 1
ATOM 964 O O . GLU A 1 131 ? 6.186 -4.606 -27.802 1.00 86.38 131 GLU A O 1
ATOM 969 N N . ARG A 1 132 ? 6.498 -6.234 -26.303 1.00 87.56 132 ARG A N 1
ATOM 970 C CA . ARG A 1 132 ? 5.325 -5.861 -25.495 1.00 87.56 132 ARG A CA 1
ATOM 971 C C . ARG A 1 132 ? 5.637 -4.680 -24.581 1.00 87.56 132 ARG A C 1
ATOM 973 O O . ARG A 1 132 ? 6.750 -4.543 -24.088 1.00 87.56 132 ARG A O 1
ATOM 980 N N . SER A 1 133 ? 4.613 -3.874 -24.293 1.00 86.38 133 SER A N 1
ATOM 981 C CA . SER A 1 133 ? 4.719 -2.812 -23.291 1.00 86.38 133 SER A CA 1
ATOM 982 C C . SER A 1 133 ? 4.996 -3.401 -21.911 1.00 86.38 133 SER A C 1
ATOM 984 O O . SER A 1 133 ? 4.390 -4.400 -21.519 1.00 86.38 133 SER A O 1
ATOM 986 N N . SER A 1 134 ? 5.851 -2.723 -21.158 1.00 89.00 134 SER A N 1
ATOM 987 C CA . SER A 1 134 ? 6.145 -3.025 -19.763 1.00 89.00 134 SER A CA 1
ATOM 988 C C . SER A 1 134 ? 6.032 -1.777 -18.900 1.00 89.00 134 SER A C 1
ATOM 990 O O . SER A 1 134 ? 5.965 -0.650 -19.395 1.00 89.00 134 SER A O 1
ATOM 992 N N . MET A 1 135 ? 5.957 -1.998 -17.594 1.00 91.12 135 MET A N 1
ATOM 993 C CA . MET A 1 135 ? 5.992 -0.962 -16.575 1.00 91.12 135 MET A CA 1
ATOM 994 C C . MET A 1 135 ? 6.829 -1.504 -15.424 1.00 91.12 135 MET A C 1
ATOM 996 O O . MET A 1 135 ? 6.546 -2.590 -14.922 1.00 91.12 135 MET A O 1
ATOM 1000 N N . ASN A 1 136 ? 7.845 -0.749 -15.017 1.00 93.00 136 ASN A N 1
ATOM 1001 C CA . ASN A 1 136 ? 8.629 -1.090 -13.841 1.00 93.00 136 ASN A CA 1
ATOM 1002 C C . ASN A 1 136 ? 7.901 -0.644 -12.573 1.00 93.00 136 ASN A C 1
ATOM 1004 O O . ASN A 1 136 ? 7.140 0.329 -12.589 1.00 93.00 136 ASN A O 1
ATOM 1008 N N . LEU A 1 137 ? 8.176 -1.346 -11.479 1.00 94.25 137 LEU A N 1
ATOM 1009 C CA . LEU A 1 137 ? 7.659 -1.060 -10.150 1.00 94.25 137 LEU A CA 1
ATOM 1010 C C . LEU A 1 137 ? 8.774 -1.290 -9.128 1.00 94.25 137 LEU A C 1
ATOM 1012 O O . LEU A 1 137 ? 9.505 -2.275 -9.218 1.00 94.25 137 LEU A O 1
ATOM 1016 N N . THR A 1 138 ? 8.906 -0.385 -8.164 1.00 94.00 138 THR A N 1
ATOM 1017 C CA . THR A 1 138 ? 9.858 -0.498 -7.053 1.00 94.00 138 THR A CA 1
ATOM 1018 C C . THR A 1 138 ? 9.146 -0.141 -5.755 1.00 94.00 138 THR A C 1
ATOM 1020 O O . THR A 1 138 ? 8.466 0.881 -5.688 1.00 94.00 138 THR A O 1
ATOM 1023 N N . LEU A 1 139 ? 9.292 -0.997 -4.743 1.00 95.06 139 LEU A N 1
ATOM 1024 C CA . LEU A 1 139 ? 8.797 -0.762 -3.387 1.00 95.06 139 LEU A CA 1
ATOM 1025 C C . LEU A 1 139 ? 9.891 -0.067 -2.570 1.00 95.06 139 LEU A C 1
ATOM 1027 O O . LEU A 1 139 ? 11.056 -0.440 -2.696 1.00 95.06 139 LEU A O 1
ATOM 1031 N N . ALA A 1 140 ? 9.533 0.914 -1.740 1.00 94.94 140 ALA A N 1
ATOM 1032 C CA . ALA A 1 140 ? 10.498 1.546 -0.833 1.00 94.94 140 ALA A CA 1
ATOM 1033 C C . ALA A 1 140 ? 10.858 0.654 0.365 1.00 94.94 140 ALA A C 1
ATOM 1035 O O . ALA A 1 140 ? 11.994 0.680 0.838 1.00 94.94 140 ALA A O 1
ATOM 1036 N N . TYR A 1 141 ? 9.905 -0.147 0.849 1.00 94.69 141 TYR A N 1
ATOM 1037 C CA . TYR A 1 141 ? 10.142 -1.080 1.945 1.00 94.69 141 TYR A CA 1
ATOM 1038 C C . TYR A 1 141 ? 10.809 -2.371 1.460 1.00 94.69 141 TYR A C 1
ATOM 1040 O O . TYR A 1 141 ? 10.242 -3.105 0.649 1.00 94.69 141 TYR A O 1
ATOM 1048 N N . ASP A 1 142 ? 11.990 -2.656 2.009 1.00 90.06 142 ASP A N 1
ATOM 1049 C CA . ASP A 1 142 ? 12.731 -3.903 1.814 1.00 90.06 142 ASP A CA 1
ATOM 1050 C C . ASP A 1 142 ? 12.681 -4.735 3.104 1.00 90.06 142 ASP A C 1
ATOM 1052 O O . ASP A 1 142 ? 13.445 -4.516 4.048 1.00 90.06 142 ASP A O 1
ATOM 1056 N N . GLY A 1 143 ? 11.707 -5.642 3.181 1.00 89.81 143 GLY A N 1
ATOM 1057 C CA . GLY A 1 143 ? 11.511 -6.504 4.340 1.00 89.81 143 GLY A CA 1
ATOM 1058 C C . GLY A 1 143 ? 10.148 -7.188 4.376 1.00 89.81 143 GLY A C 1
ATOM 1059 O O . GLY A 1 143 ? 9.248 -6.908 3.584 1.00 89.81 143 GLY A O 1
ATOM 1060 N N . GLU A 1 144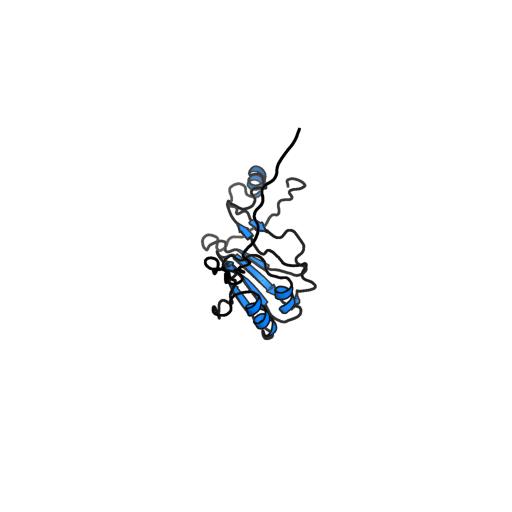 ? 9.981 -8.096 5.334 1.00 91.31 144 GLU A N 1
ATOM 1061 C CA . GLU A 1 144 ? 8.682 -8.702 5.613 1.00 91.31 144 GLU A CA 1
ATOM 1062 C C . GLU A 1 144 ? 7.784 -7.716 6.370 1.00 91.31 144 GLU A C 1
ATOM 1064 O O . GLU A 1 144 ? 8.170 -7.185 7.407 1.00 91.31 144 GLU A O 1
ATOM 1069 N N . PHE A 1 145 ? 6.550 -7.511 5.902 1.00 92.88 145 PHE A N 1
ATOM 1070 C CA . PHE A 1 145 ? 5.587 -6.653 6.606 1.00 92.88 145 PHE A CA 1
ATOM 1071 C C . PHE A 1 145 ? 5.111 -7.247 7.946 1.00 92.88 145 PHE A C 1
ATOM 1073 O O . PHE A 1 145 ? 4.699 -6.509 8.841 1.00 92.88 145 PHE A O 1
ATOM 1080 N N . GLY A 1 146 ? 5.127 -8.581 8.076 1.00 91.25 146 GLY A N 1
ATOM 1081 C CA . GLY A 1 146 ? 4.507 -9.309 9.193 1.00 91.25 146 GLY A CA 1
ATOM 1082 C C . GLY A 1 146 ? 2.986 -9.511 9.054 1.00 91.25 146 GLY A C 1
ATOM 1083 O O . GLY A 1 146 ? 2.300 -9.907 10.004 1.00 91.25 146 GLY A O 1
ATOM 1084 N N . PHE A 1 147 ? 2.447 -9.231 7.864 1.00 95.38 147 PHE A N 1
ATOM 1085 C CA . PHE A 1 147 ? 1.046 -9.410 7.477 1.00 95.38 147 PHE A CA 1
ATOM 1086 C C . PHE A 1 147 ? 0.886 -9.388 5.953 1.00 95.38 147 PHE A C 1
ATOM 1088 O O . PHE A 1 147 ? 1.812 -9.032 5.224 1.00 95.38 147 PHE A O 1
ATOM 1095 N N . THR A 1 148 ? -0.303 -9.746 5.464 1.00 95.25 148 THR A N 1
ATOM 1096 C CA . THR A 1 148 ? -0.630 -9.613 4.038 1.00 95.25 148 THR A CA 1
ATOM 1097 C C . THR A 1 148 ? -1.076 -8.186 3.728 1.00 95.25 148 THR A C 1
ATOM 1099 O O . THR A 1 148 ? -2.056 -7.698 4.292 1.00 95.25 148 THR A O 1
ATOM 1102 N N . ALA A 1 149 ? -0.390 -7.533 2.790 1.00 96.31 149 ALA A N 1
ATOM 1103 C CA . ALA A 1 149 ? -0.785 -6.249 2.220 1.00 96.31 149 ALA A CA 1
ATOM 1104 C C . ALA A 1 149 ? -1.048 -6.419 0.719 1.00 96.31 149 ALA A C 1
ATOM 1106 O O . ALA A 1 149 ? -0.244 -7.008 -0.001 1.00 96.31 149 ALA A O 1
ATOM 1107 N N . THR A 1 150 ? -2.183 -5.918 0.235 1.00 97.50 150 THR A N 1
ATOM 1108 C CA . THR A 1 150 ? -2.530 -5.974 -1.192 1.00 97.50 150 THR A CA 1
ATOM 1109 C C . THR A 1 150 ? -2.268 -4.624 -1.842 1.00 97.50 150 THR A C 1
ATOM 1111 O O . THR A 1 150 ? -2.964 -3.659 -1.532 1.00 97.50 150 THR A O 1
ATOM 1114 N N . LEU A 1 151 ? -1.313 -4.564 -2.770 1.00 97.62 151 LEU A N 1
ATOM 1115 C CA . LEU A 1 151 ? -1.110 -3.408 -3.641 1.00 97.62 151 LEU A CA 1
ATOM 1116 C C . LEU A 1 151 ? -2.080 -3.460 -4.823 1.00 97.62 151 LEU A C 1
ATOM 1118 O O . LEU A 1 151 ? -2.176 -4.466 -5.525 1.00 97.62 151 LEU A O 1
ATOM 1122 N N . THR A 1 152 ? -2.773 -2.356 -5.070 1.00 96.81 152 THR A N 1
ATOM 1123 C CA . THR A 1 152 ? -3.525 -2.111 -6.303 1.00 96.81 152 THR A CA 1
ATOM 1124 C C . THR A 1 152 ? -2.798 -1.061 -7.127 1.00 96.81 152 THR A C 1
ATOM 1126 O O . THR A 1 152 ? -2.451 -0.003 -6.606 1.00 96.81 152 THR A O 1
ATOM 1129 N N . VAL A 1 153 ? -2.608 -1.352 -8.415 1.00 94.56 153 VAL A N 1
ATOM 1130 C CA . VAL A 1 153 ? -2.013 -0.443 -9.400 1.00 94.56 153 VAL A CA 1
ATOM 1131 C C . VAL A 1 153 ? -3.008 -0.232 -10.536 1.00 94.56 153 VAL A C 1
ATOM 1133 O O . VAL A 1 153 ? -3.461 -1.192 -11.164 1.00 94.56 153 VAL A O 1
ATOM 1136 N N . ASN A 1 154 ? -3.367 1.020 -10.812 1.00 91.44 154 ASN A N 1
ATOM 1137 C CA . ASN A 1 154 ? -4.216 1.360 -11.949 1.00 91.44 154 ASN A CA 1
ATOM 1138 C C . ASN A 1 154 ? -3.415 1.304 -13.258 1.00 91.44 154 ASN A C 1
ATOM 1140 O O . ASN A 1 154 ? -2.572 2.155 -13.519 1.00 91.44 154 ASN A O 1
ATOM 1144 N N . MET A 1 155 ? -3.733 0.328 -14.109 1.00 88.69 155 MET A N 1
ATOM 1145 C CA . MET A 1 155 ? -3.070 0.122 -15.401 1.00 88.69 155 MET A CA 1
ATOM 1146 C C . MET A 1 155 ? -3.659 0.959 -16.547 1.00 88.69 155 MET A C 1
ATOM 1148 O O . MET A 1 155 ? -3.312 0.718 -17.696 1.00 88.69 155 MET A O 1
ATOM 1152 N N . GLU A 1 156 ? -4.529 1.932 -16.268 1.00 88.31 156 GLU A N 1
ATOM 1153 C CA . GLU A 1 156 ? -5.300 2.711 -17.247 1.00 88.31 156 GLU A CA 1
ATOM 1154 C C . GLU A 1 156 ? -6.308 1.881 -18.068 1.00 88.31 156 GLU A C 1
ATOM 1156 O O . GLU A 1 156 ? -6.115 0.711 -18.398 1.00 88.31 156 GLU A O 1
ATOM 1161 N N . SER A 1 157 ? -7.409 2.517 -18.476 1.00 90.38 157 SER A N 1
ATOM 1162 C CA . SER A 1 157 ? -8.505 1.851 -19.198 1.00 90.38 157 SER A CA 1
ATOM 1163 C C . SER A 1 157 ? -8.105 1.291 -20.565 1.00 90.38 157 SER A C 1
ATOM 1165 O O . SER A 1 157 ? -8.715 0.329 -21.027 1.00 90.38 157 SER A O 1
ATOM 1167 N N . LYS A 1 158 ? -7.065 1.844 -21.204 1.00 91.62 158 LYS A N 1
ATOM 1168 C CA . LYS A 1 158 ? -6.548 1.356 -22.495 1.00 91.62 158 LYS A CA 1
ATOM 1169 C C . LYS A 1 158 ? -6.029 -0.086 -22.431 1.00 91.62 158 LYS A C 1
ATOM 1171 O O . LYS A 1 158 ? -5.957 -0.744 -23.461 1.00 91.62 158 LYS A O 1
ATOM 1176 N N . ASN A 1 159 ? -5.688 -0.563 -21.232 1.00 89.75 159 ASN A N 1
ATOM 1177 C CA . ASN A 1 159 ? -5.192 -1.915 -20.988 1.00 89.75 159 ASN A CA 1
ATOM 1178 C C . ASN A 1 159 ? -6.291 -2.873 -20.484 1.00 89.75 159 ASN A C 1
ATOM 1180 O O . ASN A 1 159 ? -5.999 -4.007 -20.104 1.00 89.75 159 ASN A O 1
ATOM 1184 N N . ALA A 1 160 ? -7.558 -2.443 -20.464 1.00 92.00 160 ALA A N 1
ATOM 1185 C CA . ALA A 1 160 ? -8.669 -3.282 -20.027 1.00 92.00 160 ALA A CA 1
ATOM 1186 C C . ALA A 1 160 ? -8.806 -4.551 -20.891 1.00 92.00 160 ALA A C 1
ATOM 1188 O O . ALA A 1 160 ? -8.734 -4.500 -22.117 1.00 92.00 160 ALA A O 1
ATOM 1189 N N . GLY A 1 161 ? -9.034 -5.696 -20.238 1.00 92.62 161 GLY A N 1
ATOM 1190 C CA . GLY A 1 161 ? -9.173 -7.001 -20.899 1.00 92.62 161 GLY A CA 1
ATOM 1191 C C . GLY A 1 161 ? -7.852 -7.711 -21.215 1.00 92.62 161 GLY A C 1
ATOM 1192 O O . GLY A 1 161 ? -7.882 -8.822 -21.741 1.00 92.62 161 GLY A O 1
ATOM 1193 N N . LEU A 1 162 ? -6.707 -7.107 -20.883 1.00 91.44 162 LEU A N 1
ATOM 1194 C CA . LEU A 1 162 ? -5.394 -7.738 -21.007 1.00 91.44 162 LEU A CA 1
ATOM 1195 C C . LEU A 1 162 ? -4.995 -8.474 -19.722 1.00 91.44 162 LEU A C 1
ATOM 1197 O O . LEU A 1 162 ? -5.477 -8.174 -18.630 1.00 91.44 162 LEU A O 1
ATOM 1201 N N . TYR A 1 163 ? -4.061 -9.414 -19.863 1.00 89.88 163 TYR A N 1
ATOM 1202 C CA . TYR A 1 163 ? -3.370 -10.041 -18.740 1.00 89.88 163 TYR A CA 1
ATOM 1203 C C . TYR A 1 163 ? -2.048 -9.321 -18.480 1.00 89.88 163 TYR A C 1
ATOM 1205 O O . TYR A 1 163 ? -1.268 -9.103 -19.409 1.00 89.88 163 TYR A O 1
ATOM 1213 N N . ALA A 1 164 ? -1.785 -8.996 -17.216 1.00 90.31 164 ALA A N 1
ATOM 1214 C CA . ALA A 1 164 ? -0.475 -8.553 -16.759 1.00 90.31 164 ALA A CA 1
ATOM 1215 C C . ALA A 1 164 ? 0.279 -9.741 -16.150 1.00 90.31 164 ALA A C 1
ATOM 1217 O O . ALA A 1 164 ? -0.301 -10.525 -15.399 1.00 90.31 164 ALA A O 1
ATOM 1218 N N . ASN A 1 165 ? 1.567 -9.856 -16.463 1.00 92.06 165 ASN A N 1
ATOM 1219 C CA . ASN A 1 165 ? 2.474 -10.791 -15.807 1.00 92.06 165 ASN A CA 1
ATOM 1220 C C . ASN A 1 165 ? 3.419 -9.981 -14.919 1.00 92.06 165 ASN A C 1
ATOM 1222 O O . ASN A 1 165 ? 4.010 -9.010 -15.392 1.00 92.06 165 ASN A O 1
ATOM 1226 N N . LEU A 1 166 ? 3.535 -10.368 -13.650 1.00 92.62 166 LEU A N 1
ATOM 1227 C CA . LEU A 1 166 ? 4.448 -9.742 -12.699 1.00 92.62 166 LEU A CA 1
ATOM 1228 C C . LEU A 1 166 ? 5.731 -10.568 -12.619 1.00 92.62 166 LEU A C 1
ATOM 1230 O O . LEU A 1 166 ? 5.678 -11.773 -12.381 1.00 92.62 166 LEU A O 1
ATOM 1234 N N . PHE A 1 167 ? 6.865 -9.900 -12.802 1.00 91.94 167 PHE A N 1
ATOM 1235 C CA . PHE A 1 167 ? 8.198 -10.479 -12.682 1.00 91.94 167 PHE A CA 1
ATOM 1236 C C . PHE A 1 167 ? 8.969 -9.745 -11.586 1.00 91.94 167 PHE A C 1
ATOM 1238 O O . PHE A 1 167 ? 8.717 -8.568 -11.328 1.00 91.94 167 PHE A O 1
ATOM 1245 N N . TYR A 1 168 ? 9.900 -10.448 -10.951 1.00 91.38 168 TYR A N 1
ATOM 1246 C CA . TYR A 1 168 ? 10.813 -9.904 -9.954 1.00 91.38 168 TYR A CA 1
ATOM 1247 C C . TYR A 1 168 ? 12.233 -9.970 -10.512 1.00 91.38 168 TYR A C 1
ATOM 1249 O O . TYR A 1 168 ? 12.607 -11.004 -11.057 1.00 91.38 168 TYR A O 1
ATOM 1257 N N . TYR A 1 169 ? 12.986 -8.879 -10.369 1.00 91.56 169 TYR A N 1
ATOM 1258 C CA . TYR A 1 169 ? 14.403 -8.830 -10.712 1.00 91.56 169 TYR A CA 1
ATOM 1259 C C . TYR A 1 169 ? 15.242 -9.111 -9.468 1.00 91.56 169 TYR A C 1
ATOM 1261 O O . TYR A 1 169 ? 15.140 -8.399 -8.465 1.00 91.56 169 TYR A O 1
ATOM 1269 N N . ASN A 1 170 ? 16.076 -10.138 -9.540 1.00 89.00 170 ASN A N 1
ATOM 1270 C CA . ASN A 1 170 ? 17.020 -10.503 -8.505 1.00 89.00 170 ASN A CA 1
ATOM 1271 C C . ASN A 1 170 ? 18.354 -9.792 -8.748 1.00 89.00 170 ASN A C 1
ATOM 1273 O O . ASN A 1 170 ? 19.182 -10.228 -9.548 1.00 89.00 170 ASN A O 1
ATOM 1277 N N . GLU A 1 171 ? 18.605 -8.724 -7.992 1.00 87.25 171 GLU A N 1
ATOM 1278 C CA . GLU A 1 171 ? 19.844 -7.949 -8.113 1.00 87.25 171 GLU A CA 1
ATOM 1279 C C . GLU A 1 171 ? 21.111 -8.756 -7.774 1.00 87.25 171 GLU A C 1
ATOM 1281 O O . GLU A 1 171 ? 22.197 -8.411 -8.237 1.00 87.25 171 GLU A O 1
ATOM 1286 N N . GLN A 1 172 ? 21.000 -9.837 -6.989 1.00 88.62 172 GLN A N 1
ATOM 1287 C CA . GLN A 1 172 ? 22.152 -10.656 -6.594 1.00 88.62 172 GLN A CA 1
ATOM 1288 C C . GLN A 1 172 ? 22.648 -11.546 -7.735 1.00 88.62 172 GLN A C 1
ATOM 1290 O O . GLN A 1 172 ? 23.852 -11.778 -7.855 1.00 88.62 172 GLN A O 1
ATOM 1295 N N . THR A 1 173 ? 21.729 -12.067 -8.552 1.00 91.88 173 THR A N 1
ATOM 1296 C CA . THR A 1 173 ? 22.051 -12.937 -9.694 1.00 91.88 173 THR A CA 1
ATOM 1297 C C . THR A 1 173 ? 22.053 -12.186 -11.022 1.00 91.88 173 THR A C 1
ATOM 1299 O O . THR A 1 173 ? 22.660 -12.665 -11.978 1.00 91.88 173 THR A O 1
ATOM 1302 N N . GLY A 1 174 ? 21.432 -11.004 -11.076 1.00 86.19 174 GLY A N 1
ATOM 1303 C CA . GLY A 1 174 ? 21.229 -10.243 -12.306 1.00 86.19 174 GLY A CA 1
ATOM 1304 C C . GLY A 1 174 ? 20.173 -10.862 -13.225 1.00 86.19 174 GLY A C 1
ATOM 1305 O O . GLY A 1 174 ? 20.261 -10.682 -14.440 1.00 86.19 174 GLY A O 1
ATOM 1306 N N . GLU A 1 175 ? 19.218 -11.607 -12.656 1.00 79.75 175 GLU A N 1
ATOM 1307 C CA . GLU A 1 175 ? 18.151 -12.329 -13.372 1.00 79.75 175 GLU A CA 1
ATOM 1308 C C . GLU A 1 175 ? 16.766 -11.745 -13.099 1.00 79.75 175 GLU A C 1
ATOM 1310 O O . GLU A 1 175 ? 16.490 -11.396 -11.931 1.00 79.75 175 GLU A O 1
#

Foldseek 3Di:
DDDDDDDDDDDDDDDPPPPPPDPPDPPQFKAFPVCRVQTHLVRVLVVLLVDAQCEETEIERRQPFKDFQSSLQSLALGNYWYWYPPPPFKIKIFGNNQAPHFPGTAGADKDKAPVAPPVQDPVNVCVVQPPHDDMHMDGPDDDDRNGDMDITHPPDPVCPPHDDDDDDQDSVVSD

Radius of gyration: 25.09 Å; chains: 1; bounding box: 76×58×61 Å

Secondary structure (DSSP, 8-state):
------------------------TT----EETTEEEEESHHHHHHHHHHPPTT-EEEEE-BTB-EE-HHHHHTTTTSS-EEEEEEETTEEEEEEGGG-S---SSEE--EEEGGGS-TTS-HHHHHHHHTTS----EEES--S--SS-EEEEE---GGGTTPPP------TTTT-

pLDDT: mean 84.99, std 20.3, range [29.02, 98.69]

Organism: NCBI:txid408170

Sequence (175 aa):
NGSQNQKPQSGTDNGNQNQKPQPDSTSIKPYIKDDSGKEGWDVIKPQLEEAKAGDTVTVAMNGTTVVPKDVIDSIKGKDTTLVLDMGNGLSWKIYGKDITDAAGDIDFDVTVGADAGKSIPVDVINNVTGERSSMNLTLAYDGEFGFTATLTVNMESKNAGLYANLFYYNEQTGE